Protein AF-A0A941PEX1-F1 (afdb_monomer_lite)

Sequence (126 aa):
MILSCQELRKLSKNLELSYHNVIYQIQSEHKGYRLRKASILVSENTQGIVTLWYKGKWWPYTTITKQQRRTDVLNHKEKDHRVDVVVATQRNNAYKPAANHPWKRQVAMMVRKNQQALSPALASPS

Structure (mmCIF, N/CA/C/O backbone):
data_AF-A0A941PEX1-F1
#
_entry.id   AF-A0A941PEX1-F1
#
loop_
_atom_site.group_PDB
_atom_site.id
_atom_site.type_symbol
_atom_site.label_atom_id
_atom_site.label_alt_id
_atom_site.label_comp_id
_atom_site.label_asym_id
_atom_site.label_entity_id
_atom_site.label_seq_id
_atom_site.pdbx_PDB_ins_code
_atom_site.Cartn_x
_atom_site.Cartn_y
_atom_site.Cartn_z
_atom_site.occupancy
_atom_site.B_iso_or_equiv
_atom_site.auth_seq_id
_atom_site.auth_comp_id
_atom_site.auth_asym_id
_atom_site.auth_atom_id
_atom_site.pdbx_PDB_model_num
ATOM 1 N N . MET A 1 1 ? -22.546 7.387 17.536 1.00 46.88 1 MET A N 1
ATOM 2 C CA . MET A 1 1 ? -22.064 6.358 16.588 1.00 46.88 1 MET A CA 1
ATOM 3 C C . MET A 1 1 ? -20.935 6.966 15.777 1.00 46.88 1 MET A C 1
ATOM 5 O O . MET A 1 1 ? -21.138 8.035 15.222 1.00 46.88 1 MET A O 1
ATOM 9 N N . ILE A 1 2 ? -19.754 6.348 15.750 1.00 59.88 2 ILE A N 1
ATOM 10 C CA . ILE A 1 2 ? -18.675 6.764 14.843 1.00 59.88 2 ILE A CA 1
ATOM 11 C C . ILE A 1 2 ? -18.856 5.996 13.536 1.00 59.88 2 ILE A C 1
ATOM 13 O O . ILE A 1 2 ? -18.830 4.768 13.528 1.00 59.88 2 ILE A O 1
ATOM 17 N N . LEU A 1 3 ? -19.094 6.729 12.452 1.00 74.38 3 LEU A N 1
ATOM 18 C CA . LEU A 1 3 ? -19.202 6.187 11.102 1.00 74.38 3 LEU A CA 1
ATOM 19 C C . LEU A 1 3 ? -17.790 6.158 10.502 1.00 74.38 3 LEU A C 1
ATOM 21 O O . LEU A 1 3 ? -17.135 7.193 10.433 1.00 74.38 3 LEU A O 1
ATOM 25 N N . SER A 1 4 ? -17.300 4.980 10.112 1.00 80.00 4 SER A N 1
ATOM 26 C CA . SER A 1 4 ? -16.080 4.853 9.304 1.00 80.00 4 SER A CA 1
ATOM 27 C C . SER A 1 4 ? -16.460 4.408 7.898 1.00 80.00 4 SER A C 1
ATOM 29 O O . SER A 1 4 ? -17.298 3.520 7.731 1.00 80.00 4 SER A O 1
ATOM 31 N N . CYS A 1 5 ? -15.869 5.040 6.889 1.00 87.94 5 CYS A N 1
ATOM 32 C CA . CYS A 1 5 ? -16.056 4.661 5.495 1.00 87.94 5 CYS A CA 1
ATOM 33 C C . CYS A 1 5 ? -15.111 3.505 5.181 1.00 87.94 5 CYS A C 1
ATOM 35 O O . CYS A 1 5 ? -13.909 3.613 5.413 1.00 87.94 5 CYS A O 1
ATOM 37 N N . GLN A 1 6 ? -15.647 2.398 4.672 1.00 91.31 6 GLN A N 1
ATOM 38 C CA . GLN A 1 6 ? -14.863 1.212 4.346 1.00 91.31 6 GLN A CA 1
ATOM 39 C C . GLN A 1 6 ? -15.057 0.838 2.880 1.00 91.31 6 GLN A C 1
ATOM 41 O O . GLN A 1 6 ? -16.186 0.680 2.420 1.00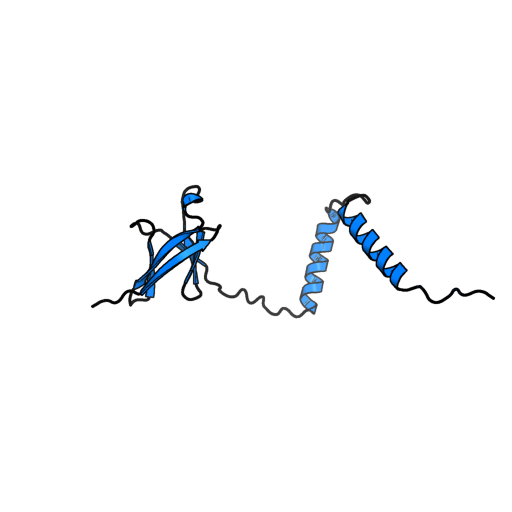 91.31 6 GLN A O 1
ATOM 46 N N . GLU A 1 7 ? -13.961 0.671 2.146 1.00 91.94 7 GLU A N 1
ATOM 47 C CA . GLU A 1 7 ? -13.989 0.315 0.730 1.00 91.94 7 GLU A CA 1
ATOM 48 C C . GLU A 1 7 ? -12.976 -0.790 0.418 1.00 91.94 7 GLU A C 1
ATOM 50 O O . GLU A 1 7 ? -11.838 -0.773 0.885 1.00 91.94 7 GLU A O 1
ATOM 55 N N . LEU A 1 8 ? -13.369 -1.757 -0.413 1.00 94.00 8 LEU A N 1
ATOM 56 C CA . LEU A 1 8 ? -12.453 -2.773 -0.922 1.00 94.00 8 LEU A CA 1
ATOM 57 C C . LEU A 1 8 ? -11.751 -2.278 -2.187 1.00 94.00 8 LEU A C 1
ATOM 59 O O . LEU A 1 8 ? -12.378 -2.030 -3.216 1.00 94.00 8 LEU A O 1
ATOM 63 N N . ARG A 1 9 ? -10.421 -2.207 -2.139 1.00 93.94 9 ARG A N 1
ATOM 64 C CA . ARG A 1 9 ? -9.567 -1.830 -3.271 1.00 93.94 9 ARG A CA 1
ATOM 65 C C . ARG A 1 9 ? -8.600 -2.955 -3.609 1.00 93.94 9 ARG A C 1
ATOM 67 O O . ARG A 1 9 ? -8.130 -3.677 -2.736 1.00 93.94 9 ARG A O 1
ATOM 74 N N . LYS A 1 10 ? -8.283 -3.111 -4.894 1.00 93.88 10 LYS A N 1
ATOM 75 C CA . LYS A 1 10 ? -7.274 -4.075 -5.353 1.00 93.88 10 LYS A CA 1
ATOM 76 C C . LYS A 1 10 ? -5.914 -3.404 -5.463 1.00 93.88 10 LYS A C 1
ATOM 78 O O . LYS A 1 10 ? -5.803 -2.338 -6.062 1.00 93.88 10 LYS A O 1
ATOM 83 N N . LEU A 1 11 ? -4.883 -4.067 -4.949 1.00 93.56 11 LEU A N 1
ATOM 84 C CA . LEU A 1 11 ? -3.502 -3.620 -5.108 1.00 93.56 11 LEU A CA 1
ATOM 85 C C . LEU A 1 11 ? -2.986 -3.818 -6.533 1.00 93.56 11 LEU A C 1
ATOM 87 O O . LEU A 1 11 ? -3.226 -4.846 -7.174 1.00 93.56 11 LEU A O 1
ATOM 91 N N . SER A 1 12 ? -2.183 -2.867 -6.996 1.00 92.06 12 SER A N 1
ATOM 92 C CA . SER A 1 12 ? -1.433 -2.976 -8.242 1.00 92.06 12 SER A CA 1
ATOM 93 C C . SER A 1 12 ? -0.280 -3.990 -8.129 1.00 92.06 12 SER A C 1
ATOM 95 O O . SER A 1 12 ? -0.006 -4.578 -7.076 1.00 92.06 12 SER A O 1
ATOM 97 N N . LYS A 1 13 ? 0.448 -4.201 -9.234 1.00 88.94 13 LYS A N 1
ATOM 98 C CA . LYS A 1 13 ? 1.691 -4.998 -9.225 1.00 88.94 13 LYS A CA 1
ATOM 99 C C . LYS A 1 13 ? 2.778 -4.381 -8.330 1.00 88.94 13 LYS A C 1
ATOM 101 O O . LYS A 1 13 ? 3.627 -5.124 -7.841 1.00 88.94 13 LYS A O 1
ATOM 106 N N . ASN A 1 14 ? 2.710 -3.071 -8.101 1.00 89.31 14 ASN A N 1
ATOM 107 C CA . ASN A 1 14 ? 3.657 -2.289 -7.306 1.00 89.31 14 ASN A CA 1
ATOM 108 C C . ASN A 1 14 ? 3.219 -2.136 -5.842 1.00 89.31 14 ASN A C 1
ATOM 110 O O . ASN A 1 14 ? 3.830 -1.370 -5.106 1.00 89.31 14 ASN A O 1
ATOM 114 N N . LEU A 1 15 ? 2.175 -2.866 -5.422 1.00 92.00 15 LEU A N 1
ATOM 115 C CA . LEU A 1 15 ? 1.577 -2.756 -4.086 1.00 92.00 15 LEU A CA 1
ATOM 116 C C . LEU A 1 15 ? 1.037 -1.353 -3.790 1.00 92.00 15 LEU A C 1
ATOM 118 O O . LEU A 1 15 ? 1.096 -0.876 -2.661 1.00 92.00 15 LEU A O 1
ATOM 122 N N . GLU A 1 16 ? 0.480 -0.724 -4.819 1.00 93.69 16 GLU A N 1
ATOM 123 C CA . GLU A 1 16 ? -0.143 0.593 -4.738 1.00 93.69 16 GLU A CA 1
ATOM 124 C C . GLU A 1 16 ? -1.660 0.471 -4.883 1.00 93.69 16 GLU A C 1
ATOM 126 O O . GLU A 1 16 ? -2.158 -0.367 -5.644 1.00 93.69 16 GLU A O 1
ATOM 131 N N . LEU A 1 17 ? -2.392 1.342 -4.198 1.00 93.06 17 LEU A N 1
ATOM 132 C CA . LEU A 1 17 ? -3.817 1.580 -4.411 1.00 93.06 17 LEU A CA 1
ATOM 133 C C . LEU A 1 17 ? -4.097 3.082 -4.407 1.00 93.06 17 LEU A C 1
ATOM 135 O O . LEU A 1 17 ? -3.368 3.853 -3.790 1.00 93.06 17 LEU A O 1
ATOM 139 N N . SER A 1 18 ? -5.160 3.503 -5.087 1.00 92.19 18 SER A N 1
ATOM 140 C CA . SER A 1 18 ? -5.618 4.892 -5.073 1.00 92.19 18 SER A CA 1
ATOM 141 C C . SER A 1 18 ? -6.878 5.034 -4.230 1.00 92.19 18 SER A C 1
ATOM 143 O O . SER A 1 18 ? -7.843 4.301 -4.458 1.00 92.19 18 SER A O 1
ATOM 145 N N . TYR A 1 19 ? -6.893 6.009 -3.330 1.00 91.94 19 TYR A N 1
ATOM 146 C CA . TYR A 1 19 ? -8.055 6.375 -2.524 1.00 91.94 19 TYR A CA 1
ATOM 147 C C . TYR A 1 19 ? -8.044 7.895 -2.307 1.00 91.94 19 TYR A C 1
ATOM 149 O O . TYR A 1 19 ? -6.981 8.460 -2.077 1.00 91.94 19 TYR A O 1
ATOM 157 N N . HIS A 1 20 ? -9.178 8.581 -2.488 1.00 89.06 20 HIS A N 1
ATOM 158 C CA . HIS A 1 20 ? -9.289 10.055 -2.392 1.00 89.06 20 HIS A CA 1
ATOM 159 C C . HIS A 1 20 ? -8.184 10.856 -3.106 1.00 89.06 20 HIS A C 1
ATOM 161 O O . HIS A 1 20 ? -7.596 11.777 -2.551 1.00 89.06 20 HIS A O 1
ATOM 167 N N . ASN A 1 21 ? -7.873 10.499 -4.358 1.00 88.25 21 ASN A N 1
ATOM 168 C CA . ASN A 1 21 ? -6.805 11.118 -5.168 1.00 88.25 21 ASN A CA 1
ATOM 169 C C . ASN A 1 21 ? -5.377 10.996 -4.583 1.00 88.25 21 ASN A C 1
ATOM 171 O O . ASN A 1 21 ? -4.424 11.577 -5.106 1.00 88.25 21 ASN A O 1
ATOM 175 N N . VAL A 1 22 ? -5.209 10.176 -3.553 1.00 89.88 22 VAL A N 1
ATOM 176 C CA . VAL A 1 22 ? -3.935 9.853 -2.927 1.00 89.88 22 VAL A CA 1
ATOM 177 C C . VAL A 1 22 ? -3.548 8.424 -3.302 1.00 89.88 22 VAL A C 1
ATOM 179 O O . VAL A 1 22 ? -4.388 7.523 -3.347 1.00 89.8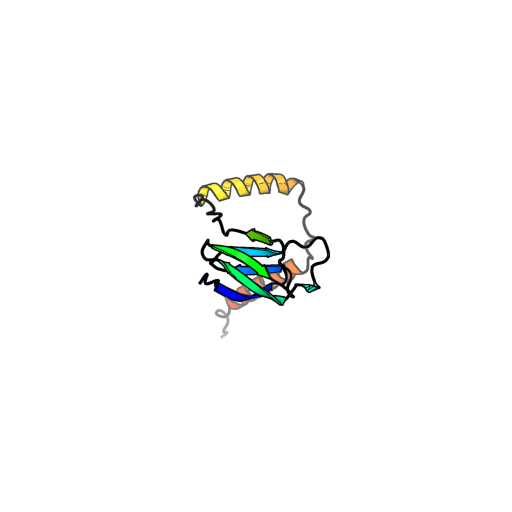8 22 VAL A O 1
ATOM 182 N N . ILE A 1 23 ? -2.274 8.212 -3.632 1.00 92.44 23 ILE A N 1
ATOM 183 C CA . ILE A 1 23 ? -1.742 6.873 -3.886 1.00 92.44 23 ILE A CA 1
ATOM 184 C C . ILE A 1 23 ? -1.107 6.373 -2.594 1.00 92.44 23 ILE A C 1
ATOM 186 O O . ILE A 1 23 ? -0.229 7.023 -2.035 1.00 92.44 23 ILE A O 1
ATOM 190 N N . TYR A 1 24 ? -1.541 5.207 -2.138 1.00 92.69 24 TYR A N 1
ATOM 191 C CA . TYR A 1 24 ? -1.018 4.534 -0.960 1.00 92.69 24 TYR A CA 1
ATOM 192 C C . TYR A 1 24 ? -0.203 3.328 -1.411 1.00 92.69 24 TYR A C 1
ATOM 194 O O . TYR A 1 24 ? -0.737 2.430 -2.064 1.00 92.69 24 TYR A O 1
ATOM 202 N N . GLN A 1 25 ? 1.083 3.310 -1.070 1.00 92.44 25 GLN A N 1
ATOM 203 C CA . GLN A 1 25 ? 1.993 2.207 -1.356 1.00 92.44 25 GLN A CA 1
ATOM 204 C C . GLN A 1 25 ? 2.283 1.424 -0.079 1.00 92.44 25 GLN A C 1
ATOM 206 O O . GLN A 1 25 ? 2.700 1.998 0.923 1.00 92.44 25 GLN A O 1
ATOM 211 N N . ILE A 1 26 ? 2.087 0.110 -0.106 1.00 92.38 26 ILE A N 1
ATOM 212 C CA . ILE A 1 26 ? 2.354 -0.743 1.056 1.00 92.38 26 ILE A CA 1
ATOM 213 C C . ILE A 1 26 ? 3.844 -1.004 1.191 1.00 92.38 26 ILE A C 1
ATOM 215 O O . ILE A 1 26 ? 4.507 -1.402 0.233 1.00 92.38 26 ILE A O 1
ATOM 219 N N . GLN A 1 27 ? 4.337 -0.849 2.416 1.00 88.81 27 GLN A N 1
ATOM 220 C CA . GLN A 1 27 ? 5.699 -1.196 2.782 1.00 88.81 27 GLN A CA 1
ATOM 221 C C . GLN A 1 27 ? 5.744 -2.664 3.213 1.00 88.81 27 GLN A C 1
ATOM 223 O O . GLN A 1 27 ? 5.043 -3.078 4.138 1.00 88.81 27 GLN A O 1
ATOM 228 N N . SER A 1 28 ? 6.558 -3.474 2.536 1.00 84.75 28 SER A N 1
ATOM 229 C CA . SER A 1 28 ? 6.824 -4.853 2.950 1.00 84.75 28 SER A CA 1
ATOM 230 C C . SER A 1 28 ? 8.322 -5.104 3.026 1.00 84.75 28 SER A C 1
ATOM 232 O O . SER A 1 28 ? 9.027 -4.903 2.043 1.00 84.75 28 SER A O 1
ATOM 234 N N . GLU A 1 29 ? 8.784 -5.614 4.163 1.00 79.38 29 GLU A N 1
ATOM 235 C CA . GLU A 1 29 ? 10.195 -5.937 4.421 1.00 79.38 29 GLU A CA 1
ATOM 236 C C . GLU A 1 29 ? 10.733 -7.060 3.513 1.00 79.38 29 GLU A C 1
ATOM 238 O O . GLU A 1 29 ? 11.915 -7.121 3.184 1.00 79.38 29 GLU A O 1
ATOM 243 N N . HIS A 1 30 ? 9.847 -7.945 3.052 1.00 79.12 30 HIS A N 1
ATOM 244 C CA . HIS A 1 30 ? 10.189 -9.069 2.185 1.00 79.12 30 HIS A CA 1
ATOM 245 C C . HIS A 1 30 ? 9.574 -8.936 0.791 1.00 79.12 30 HIS A C 1
ATOM 247 O O . HIS A 1 30 ? 8.859 -7.992 0.470 1.00 79.12 30 HIS A O 1
ATOM 253 N N . LYS A 1 31 ? 9.817 -9.945 -0.050 1.00 73.25 31 LYS A N 1
ATOM 254 C CA . LYS A 1 31 ? 9.224 -10.129 -1.379 1.00 73.25 31 LYS A CA 1
ATOM 255 C C . LYS A 1 31 ? 7.679 -10.072 -1.325 1.00 73.25 31 LYS A C 1
ATOM 257 O O . LYS A 1 31 ? 7.013 -11.100 -1.223 1.00 73.25 31 LYS A O 1
ATOM 262 N N . GLY A 1 32 ? 7.092 -8.882 -1.466 1.00 77.69 32 GLY A N 1
ATOM 263 C CA . GLY A 1 32 ? 5.650 -8.607 -1.358 1.00 77.69 32 GLY A CA 1
ATOM 264 C C . GLY A 1 32 ? 4.758 -9.165 -2.481 1.00 77.69 32 GLY A C 1
ATOM 265 O O . GLY A 1 32 ? 3.642 -8.700 -2.687 1.00 77.69 32 GLY A O 1
ATOM 266 N N . TYR A 1 33 ? 5.201 -10.186 -3.220 1.00 83.00 33 TYR A N 1
ATOM 267 C CA . TYR A 1 33 ? 4.451 -10.770 -4.342 1.00 83.00 33 TYR A CA 1
ATOM 268 C C . TYR A 1 33 ? 3.079 -11.312 -3.930 1.00 83.00 33 TYR A C 1
ATOM 270 O O . TYR A 1 33 ? 2.142 -11.241 -4.718 1.00 83.00 33 TYR A O 1
ATOM 278 N N . ARG A 1 34 ? 2.941 -11.793 -2.687 1.00 84.69 34 ARG A N 1
ATOM 279 C CA . ARG A 1 34 ? 1.683 -12.333 -2.138 1.00 84.69 34 ARG A CA 1
ATOM 280 C C . ARG A 1 34 ? 0.587 -11.278 -1.970 1.00 84.69 34 ARG A C 1
ATOM 282 O O . ARG A 1 34 ? -0.577 -11.643 -1.858 1.00 84.69 34 ARG A O 1
ATOM 289 N N . LEU A 1 35 ? 0.958 -9.999 -1.918 1.00 86.75 35 LEU A N 1
ATOM 290 C CA . LEU A 1 35 ? 0.028 -8.877 -1.780 1.00 86.75 35 LEU A CA 1
ATOM 291 C C . LEU A 1 35 ? -0.397 -8.309 -3.141 1.00 86.75 35 LEU A C 1
ATOM 293 O O . LEU A 1 35 ? -1.357 -7.551 -3.227 1.00 86.75 35 LEU A O 1
ATOM 297 N N . ARG A 1 36 ? 0.274 -8.682 -4.237 1.00 89.75 36 ARG A N 1
ATOM 298 C CA . ARG A 1 36 ? -0.068 -8.175 -5.572 1.00 89.75 36 ARG A CA 1
ATOM 299 C C . ARG A 1 36 ? -1.467 -8.640 -5.961 1.00 89.75 36 ARG A C 1
ATOM 301 O O . ARG A 1 36 ? -1.767 -9.826 -5.857 1.00 89.75 36 ARG A O 1
ATOM 308 N N . LYS A 1 37 ? -2.298 -7.720 -6.463 1.00 90.50 37 LYS A N 1
ATOM 309 C CA . LYS A 1 37 ? -3.705 -7.970 -6.835 1.00 90.50 37 LYS A CA 1
ATOM 310 C C . LYS A 1 37 ? -4.610 -8.409 -5.677 1.00 90.50 37 LYS A C 1
ATOM 312 O O . LYS A 1 37 ? -5.760 -8.765 -5.928 1.00 90.50 37 LYS A O 1
ATOM 317 N N . ALA A 1 38 ? -4.123 -8.381 -4.436 1.00 91.38 38 ALA A N 1
ATOM 318 C CA . ALA A 1 38 ? -4.943 -8.686 -3.278 1.00 91.38 38 ALA A CA 1
ATOM 319 C C . ALA A 1 38 ? -5.986 -7.582 -3.058 1.00 91.38 38 ALA A C 1
ATOM 321 O O . ALA A 1 38 ? -5.709 -6.401 -3.285 1.00 91.38 38 ALA A O 1
ATOM 322 N N . SER A 1 39 ? -7.177 -7.981 -2.613 1.00 93.75 39 SER A N 1
ATOM 323 C CA . SER A 1 39 ? -8.193 -7.051 -2.128 1.00 93.75 39 SER A CA 1
ATOM 324 C C . SER A 1 39 ? -7.835 -6.617 -0.711 1.00 93.75 39 SER A C 1
ATOM 326 O O . SER A 1 39 ? -7.634 -7.457 0.167 1.00 93.75 39 SER A O 1
ATOM 328 N N . ILE A 1 40 ? -7.751 -5.311 -0.507 1.00 93.19 40 ILE A N 1
ATOM 329 C CA . ILE A 1 40 ? -7.462 -4.662 0.765 1.00 93.19 40 ILE A CA 1
ATOM 330 C C . ILE A 1 40 ? -8.637 -3.780 1.136 1.00 93.19 40 ILE A C 1
ATOM 332 O O . ILE A 1 40 ? -9.210 -3.101 0.285 1.00 93.19 40 ILE A O 1
ATOM 336 N N . LEU A 1 41 ? -8.989 -3.820 2.413 1.00 94.81 41 LEU A N 1
ATOM 337 C CA . LEU A 1 41 ? -10.010 -2.970 2.987 1.00 94.81 41 LEU A CA 1
ATOM 338 C C . LEU A 1 41 ? -9.356 -1.655 3.406 1.00 94.81 41 LEU A C 1
ATOM 340 O O . LEU A 1 41 ? -8.483 -1.626 4.272 1.00 94.81 41 LEU A O 1
ATOM 344 N N . VAL A 1 42 ? -9.762 -0.577 2.757 1.00 94.00 42 VAL A N 1
ATOM 345 C CA . VAL A 1 42 ? -9.401 0.788 3.116 1.00 94.00 42 VAL A CA 1
ATOM 346 C C . VAL A 1 42 ? -10.469 1.282 4.078 1.00 94.00 42 VAL A C 1
ATOM 348 O O . VAL A 1 42 ? -11.637 1.309 3.710 1.00 94.00 42 VAL A O 1
ATOM 351 N N . SER A 1 43 ? -10.087 1.628 5.305 1.00 91.75 43 SER A N 1
ATOM 352 C CA . SER A 1 43 ? -10.993 2.188 6.308 1.00 91.75 43 SER A CA 1
ATOM 353 C C . SER A 1 43 ? -10.562 3.604 6.651 1.00 91.75 43 SER A C 1
ATOM 355 O O . SER A 1 43 ? -9.453 3.812 7.140 1.00 91.75 43 SER A O 1
ATOM 357 N N . GLU A 1 44 ? -11.451 4.561 6.436 1.00 92.00 44 GLU A N 1
ATOM 358 C CA . GLU A 1 44 ? -11.283 5.966 6.781 1.00 92.00 44 GLU A CA 1
ATOM 359 C C . GLU A 1 44 ? -12.178 6.312 7.972 1.00 92.00 44 GLU A C 1
ATOM 361 O O . GLU A 1 44 ? -13.379 6.027 7.973 1.00 92.00 44 GLU A O 1
ATOM 366 N N . ASN A 1 45 ? -11.592 6.899 9.013 1.00 90.12 45 ASN A N 1
ATOM 367 C CA . ASN A 1 45 ? -12.352 7.374 10.165 1.00 90.12 45 ASN A CA 1
ATOM 368 C C . ASN A 1 45 ? -12.891 8.802 9.939 1.00 90.12 45 ASN A C 1
ATOM 370 O O . ASN A 1 45 ? -12.533 9.484 8.984 1.00 90.12 45 ASN A O 1
ATOM 374 N N . THR A 1 46 ? -13.708 9.301 10.867 1.00 86.69 46 THR A N 1
ATOM 375 C CA . THR A 1 46 ? -14.265 10.667 10.805 1.00 86.69 46 THR A CA 1
ATOM 376 C C . THR A 1 46 ? -13.216 11.782 10.891 1.00 86.69 46 THR A C 1
ATOM 378 O O . THR A 1 46 ? -13.541 12.940 10.657 1.00 86.69 46 THR A O 1
ATOM 381 N N . GLN A 1 47 ? -11.972 11.457 11.248 1.00 86.31 47 GLN A N 1
ATOM 382 C CA . GLN A 1 47 ? -10.844 12.390 11.299 1.00 86.31 47 GLN A CA 1
ATOM 383 C C . GLN A 1 47 ? -10.033 12.393 9.989 1.00 86.31 47 GLN A C 1
ATOM 385 O O . GLN A 1 47 ? -9.032 13.099 9.904 1.00 86.31 47 GLN A O 1
ATOM 390 N N . GLY A 1 48 ? -10.425 11.596 8.985 1.00 85.62 48 GLY A N 1
ATOM 391 C CA . GLY A 1 48 ? -9.695 11.443 7.722 1.00 85.62 48 GLY A CA 1
ATOM 392 C C . GLY A 1 48 ? -8.452 10.549 7.819 1.00 85.62 48 GLY A C 1
ATOM 393 O O . GLY A 1 48 ? -7.629 10.516 6.905 1.00 85.62 48 GLY A O 1
ATOM 394 N N . ILE A 1 49 ? -8.282 9.815 8.922 1.00 88.88 49 ILE A N 1
ATOM 395 C CA . ILE A 1 49 ? -7.197 8.846 9.083 1.00 88.88 49 ILE A CA 1
ATOM 396 C C . ILE A 1 49 ? -7.566 7.587 8.308 1.00 88.88 49 ILE A C 1
ATOM 398 O O . ILE A 1 49 ? -8.556 6.914 8.608 1.00 88.88 49 ILE A O 1
ATOM 402 N N . VAL A 1 50 ? -6.730 7.260 7.327 1.00 91.88 50 VAL A N 1
ATOM 403 C CA . VAL A 1 50 ? -6.869 6.068 6.494 1.00 91.88 50 VAL A CA 1
ATOM 404 C C . VAL A 1 50 ? -6.082 4.914 7.107 1.00 91.88 50 VAL A C 1
ATOM 406 O O . VAL A 1 50 ? -4.945 5.067 7.537 1.00 91.88 50 VAL A O 1
ATOM 409 N N . THR A 1 51 ? -6.676 3.727 7.132 1.00 93.19 51 THR A N 1
ATOM 410 C CA . THR A 1 51 ? -6.026 2.488 7.566 1.00 93.19 51 THR A CA 1
ATOM 411 C C . THR A 1 51 ? -6.236 1.401 6.522 1.00 93.19 51 THR A C 1
ATOM 413 O O . THR A 1 51 ? -7.330 1.240 5.983 1.00 93.19 51 THR A O 1
ATOM 416 N N . LEU A 1 52 ? -5.172 0.660 6.210 1.00 93.38 52 LEU A N 1
ATOM 417 C CA . LEU A 1 52 ? -5.197 -0.414 5.218 1.00 93.38 52 LEU A CA 1
ATOM 418 C C . LEU A 1 52 ? -5.196 -1.769 5.913 1.00 93.38 52 LEU A C 1
ATOM 420 O O . LEU A 1 52 ? -4.221 -2.118 6.576 1.00 93.38 52 LEU A O 1
ATOM 424 N N . TRP A 1 53 ? -6.256 -2.547 5.716 1.00 92.75 53 TRP A N 1
ATOM 425 C CA . TRP A 1 53 ? -6.454 -3.855 6.328 1.00 92.75 53 TRP A CA 1
ATOM 426 C C . TRP A 1 53 ? -6.387 -4.979 5.299 1.00 92.75 53 TRP A C 1
ATOM 428 O O . TRP A 1 53 ? -7.092 -4.986 4.289 1.00 92.75 53 TRP A O 1
ATOM 438 N N . TYR A 1 54 ? -5.578 -5.992 5.592 1.00 91.00 54 TYR A N 1
ATOM 439 C CA . TYR A 1 54 ? -5.501 -7.219 4.812 1.00 91.00 54 TYR A CA 1
ATOM 440 C C . TYR A 1 54 ? -5.469 -8.428 5.742 1.00 91.00 54 TYR A C 1
ATOM 442 O O . TYR A 1 54 ? -4.597 -8.539 6.604 1.00 91.00 54 TYR A O 1
ATOM 450 N N . LYS A 1 55 ? -6.440 -9.335 5.562 1.00 87.31 55 LYS A N 1
ATOM 451 C CA . LYS A 1 55 ? -6.638 -10.541 6.388 1.00 87.31 55 LYS A CA 1
ATOM 452 C C . LYS A 1 55 ? -6.680 -10.256 7.899 1.00 87.31 55 LYS A C 1
ATOM 454 O O . LYS A 1 55 ? -6.060 -10.967 8.680 1.00 87.31 55 LYS A O 1
ATOM 459 N N . GLY A 1 56 ? -7.377 -9.193 8.301 1.00 86.69 56 GLY A N 1
ATOM 460 C CA . GLY A 1 56 ? -7.519 -8.824 9.716 1.00 86.69 56 GLY A CA 1
ATOM 461 C C . GLY A 1 56 ? -6.273 -8.191 10.344 1.00 86.69 56 GLY A C 1
ATOM 462 O O . GLY A 1 56 ? -6.250 -7.987 11.551 1.00 86.69 56 GLY A O 1
ATOM 463 N N . LYS A 1 57 ? -5.249 -7.851 9.549 1.00 88.81 57 LYS A N 1
ATOM 464 C CA . LYS A 1 57 ? -4.070 -7.107 10.003 1.00 88.81 57 LYS A CA 1
ATOM 465 C C . LYS A 1 57 ? -3.963 -5.778 9.262 1.00 88.81 57 LYS A C 1
ATOM 467 O O . LYS A 1 57 ? -4.171 -5.738 8.048 1.00 88.81 57 LYS A O 1
ATOM 472 N N . TRP A 1 58 ? -3.612 -4.711 9.975 1.00 90.25 58 TRP A N 1
ATOM 473 C CA . TRP A 1 58 ? -3.279 -3.431 9.359 1.00 90.25 58 TRP A CA 1
ATOM 474 C C . TRP A 1 58 ? -1.847 -3.450 8.809 1.00 90.25 58 TRP A C 1
ATOM 476 O O . TRP A 1 58 ? -0.960 -4.094 9.374 1.00 90.25 58 TRP A O 1
ATOM 486 N N . TRP A 1 59 ? -1.626 -2.775 7.684 1.00 90.00 59 TRP A N 1
ATOM 487 C CA . TRP A 1 59 ? -0.332 -2.749 7.002 1.00 90.00 59 TRP A CA 1
ATOM 488 C C . TRP A 1 59 ? 0.259 -1.341 6.970 1.00 90.00 59 TRP A C 1
ATOM 490 O O . TRP A 1 59 ? -0.478 -0.386 6.711 1.00 90.00 59 TRP A O 1
ATOM 500 N N . PRO A 1 60 ? 1.580 -1.199 7.196 1.00 90.94 60 PRO A N 1
ATOM 501 C CA . PRO A 1 60 ? 2.252 0.080 7.044 1.00 90.94 60 PRO A CA 1
ATOM 502 C C . PRO A 1 60 ? 2.250 0.498 5.574 1.00 90.94 60 PRO A C 1
ATOM 504 O O . PRO A 1 60 ? 2.445 -0.318 4.666 1.00 90.94 60 PRO A O 1
ATOM 507 N N . TYR A 1 61 ? 2.044 1.787 5.342 1.00 93.00 61 TYR A 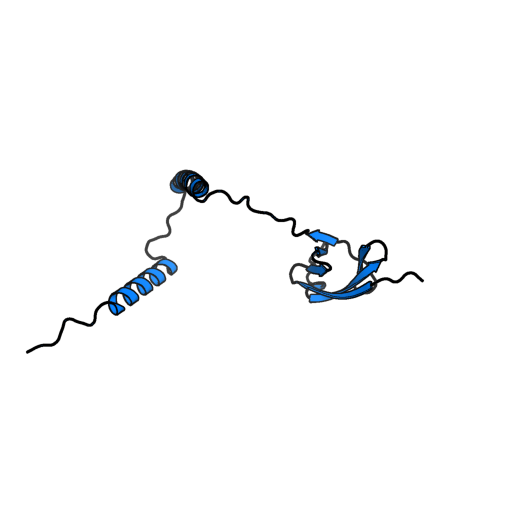N 1
ATOM 508 C CA . TYR A 1 61 ? 2.006 2.352 4.006 1.00 93.00 61 TYR A CA 1
ATOM 509 C C . TYR A 1 61 ? 2.718 3.698 3.952 1.00 93.00 61 TYR A C 1
ATOM 511 O O . TYR A 1 61 ? 2.893 4.384 4.958 1.00 93.00 61 TYR A O 1
ATOM 519 N N . THR A 1 62 ? 3.098 4.084 2.743 1.00 91.44 62 THR A N 1
ATOM 520 C CA . THR A 1 62 ? 3.600 5.413 2.420 1.00 91.44 62 THR A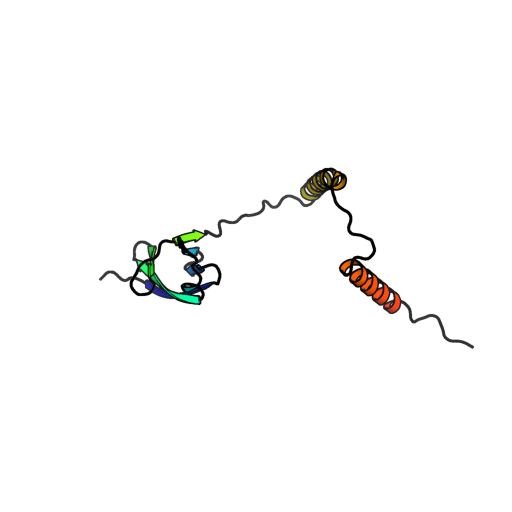 CA 1
ATOM 521 C C . THR A 1 62 ? 2.656 6.073 1.436 1.00 91.44 62 THR A C 1
ATOM 523 O O . THR A 1 62 ? 2.172 5.451 0.489 1.00 91.44 62 THR A O 1
ATOM 526 N N . THR A 1 63 ? 2.394 7.348 1.675 1.00 91.44 63 THR A N 1
ATOM 527 C CA . THR A 1 63 ? 1.566 8.161 0.803 1.00 91.44 63 THR A CA 1
ATOM 528 C C . THR A 1 63 ? 2.421 8.775 -0.299 1.00 91.44 63 THR A C 1
ATOM 530 O O . THR A 1 63 ? 3.329 9.558 -0.031 1.00 91.44 63 THR A O 1
ATOM 533 N N . ILE A 1 64 ? 2.108 8.446 -1.549 1.00 86.69 64 ILE A N 1
ATOM 534 C CA . ILE A 1 64 ? 2.643 9.111 -2.732 1.00 86.69 64 ILE A CA 1
ATOM 535 C C . ILE A 1 64 ? 1.630 10.184 -3.124 1.00 86.69 64 ILE A C 1
ATOM 537 O O . ILE A 1 64 ? 0.678 9.950 -3.876 1.00 86.69 64 ILE A O 1
ATOM 541 N N . THR A 1 65 ? 1.810 11.384 -2.581 1.00 76.25 65 THR A N 1
ATOM 542 C CA . THR A 1 65 ? 1.047 12.544 -3.035 1.00 76.25 65 THR A CA 1
ATOM 543 C C . THR A 1 65 ? 1.488 12.848 -4.461 1.00 76.25 65 THR A C 1
ATOM 545 O O . THR A 1 65 ? 2.681 13.011 -4.723 1.00 76.25 65 THR A O 1
ATOM 548 N N . LYS A 1 66 ? 0.538 12.973 -5.394 1.00 65.88 66 LYS A N 1
ATOM 549 C CA . LYS A 1 66 ? 0.776 13.526 -6.739 1.00 65.88 66 LYS A CA 1
ATOM 550 C C . LYS A 1 66 ? 1.085 15.025 -6.652 1.00 65.88 66 LYS A C 1
ATOM 552 O O . LYS A 1 66 ? 0.489 15.817 -7.380 1.00 65.88 66 LYS A O 1
ATOM 557 N N . GLN A 1 67 ? 1.945 15.447 -5.725 1.00 57.44 67 GLN A N 1
ATOM 558 C CA . GLN A 1 67 ? 2.387 16.822 -5.670 1.00 57.44 67 GLN A CA 1
ATOM 559 C C . GLN A 1 67 ? 3.058 17.081 -7.003 1.00 57.44 67 GLN A C 1
ATOM 561 O O . GLN A 1 67 ? 4.079 16.487 -7.351 1.00 57.44 67 GLN A O 1
ATOM 566 N N . GLN A 1 68 ? 2.347 17.879 -7.788 1.00 54.69 68 GLN A N 1
ATOM 567 C CA . GLN A 1 68 ? 2.704 18.326 -9.105 1.00 54.69 68 GLN A CA 1
ATOM 568 C C . GLN A 1 68 ? 4.195 18.662 -9.101 1.00 54.69 68 GLN A C 1
ATOM 570 O O . GLN A 1 68 ? 4.592 19.742 -8.670 1.00 54.69 68 GLN A O 1
ATOM 575 N N . ARG A 1 69 ? 5.012 17.805 -9.724 1.00 52.94 69 ARG A N 1
ATOM 576 C CA . ARG A 1 69 ? 6.015 18.339 -10.639 1.00 52.94 69 ARG A CA 1
ATOM 577 C C . ARG A 1 69 ? 5.210 19.051 -11.725 1.00 52.94 69 ARG A C 1
ATOM 579 O O . ARG A 1 69 ? 5.019 18.526 -12.815 1.00 52.94 69 ARG A O 1
ATOM 586 N N . ARG A 1 70 ? 4.690 20.244 -11.411 1.00 49.75 70 ARG A N 1
ATOM 587 C CA . ARG A 1 70 ? 4.647 21.307 -12.398 1.00 49.75 70 ARG A CA 1
ATOM 588 C C . ARG A 1 70 ? 6.114 21.433 -12.754 1.00 49.75 70 ARG A C 1
ATOM 590 O O . ARG A 1 70 ? 6.893 22.008 -12.004 1.00 49.75 70 ARG A O 1
ATOM 597 N N . THR A 1 71 ? 6.516 20.740 -13.817 1.00 51.66 71 THR A N 1
ATOM 598 C CA . THR A 1 71 ? 7.631 21.223 -14.604 1.00 51.66 71 THR A CA 1
ATOM 599 C C . THR A 1 71 ? 7.283 22.675 -14.820 1.00 51.66 71 THR A C 1
ATOM 601 O O . THR A 1 71 ? 6.241 22.961 -15.420 1.00 51.66 71 THR A O 1
ATOM 604 N N . ASP A 1 72 ? 8.067 23.557 -14.213 1.00 56.03 72 ASP A N 1
ATOM 605 C CA . ASP A 1 72 ? 8.000 24.963 -14.539 1.00 56.03 72 ASP A CA 1
ATOM 606 C C . ASP A 1 72 ? 7.928 25.045 -16.065 1.00 56.03 72 ASP A C 1
ATOM 608 O O . ASP A 1 72 ? 8.587 24.249 -16.758 1.00 56.03 72 ASP A O 1
ATOM 612 N N . VAL A 1 73 ? 7.025 25.865 -16.593 1.00 57.28 73 VAL A N 1
ATOM 613 C CA . VAL A 1 73 ? 6.863 26.015 -18.040 1.00 57.28 73 VAL A CA 1
ATOM 614 C C . VAL A 1 73 ? 8.093 26.782 -18.509 1.00 57.28 73 VAL A C 1
ATOM 616 O O . VAL A 1 73 ? 8.042 27.968 -18.798 1.00 57.28 73 VAL A O 1
ATOM 619 N N . LEU A 1 74 ? 9.237 26.096 -18.532 1.00 55.97 74 LEU A N 1
ATOM 620 C CA . LEU A 1 74 ? 10.480 26.620 -19.043 1.00 55.97 74 LEU A CA 1
ATOM 621 C C . LEU A 1 74 ? 10.231 26.853 -20.521 1.00 55.97 74 LEU A C 1
ATOM 623 O O . LEU A 1 74 ? 9.933 25.909 -21.275 1.00 55.97 74 LEU A O 1
ATOM 627 N N . ASN A 1 75 ? 10.288 28.135 -20.863 1.00 53.75 75 ASN A N 1
ATOM 628 C CA . ASN A 1 75 ? 10.218 28.688 -22.197 1.00 53.75 75 ASN A CA 1
ATOM 629 C C . ASN A 1 75 ? 11.014 27.790 -23.158 1.00 53.75 75 ASN A C 1
ATOM 631 O O . ASN A 1 75 ? 12.132 27.379 -22.840 1.00 53.75 75 ASN A O 1
ATOM 635 N N . HIS A 1 76 ? 10.434 27.444 -24.312 1.00 56.81 76 HIS A N 1
ATOM 636 C CA . HIS A 1 76 ? 11.026 26.495 -25.267 1.00 56.81 76 HIS A CA 1
ATOM 637 C C . HIS A 1 76 ? 12.495 26.824 -25.592 1.00 56.81 76 HIS A C 1
ATOM 639 O O . HIS A 1 76 ? 13.300 25.911 -25.732 1.00 56.81 76 HIS A O 1
ATOM 645 N N . LYS A 1 77 ? 12.862 28.113 -25.588 1.00 58.97 77 LYS A N 1
ATOM 646 C CA . LYS A 1 77 ? 14.220 28.584 -25.889 1.00 58.97 77 LYS A CA 1
ATOM 647 C C . LYS A 1 77 ? 15.289 28.214 -24.848 1.00 58.97 77 LYS A C 1
ATOM 649 O O . LYS A 1 77 ? 16.458 28.129 -25.204 1.00 58.97 77 LYS A O 1
ATOM 654 N N . GLU A 1 78 ? 14.935 27.967 -23.584 1.00 53.22 78 GLU A N 1
ATOM 655 C CA . GLU A 1 78 ? 15.921 27.578 -22.554 1.00 53.22 78 GLU A CA 1
ATOM 656 C C . GLU A 1 78 ? 16.267 26.083 -22.576 1.00 53.22 78 GLU A C 1
ATOM 658 O O . GLU A 1 78 ? 17.339 25.680 -22.115 1.00 53.22 78 GLU A O 1
ATOM 663 N N . LYS A 1 79 ? 15.373 25.240 -23.106 1.00 53.34 79 LYS A N 1
ATOM 664 C CA . LYS A 1 79 ? 15.589 23.788 -23.174 1.00 53.34 79 LYS A CA 1
ATOM 665 C C . LYS A 1 79 ? 16.653 23.424 -24.206 1.00 53.34 79 LYS A C 1
ATOM 667 O O . LYS A 1 79 ? 17.481 22.561 -23.922 1.00 53.34 79 LYS A O 1
ATOM 672 N N . ASP A 1 80 ? 16.675 24.121 -25.336 1.00 55.34 80 ASP A N 1
ATOM 673 C CA . ASP A 1 80 ? 17.596 23.830 -26.438 1.00 55.34 80 ASP A CA 1
ATOM 674 C C . ASP A 1 80 ? 19.062 24.007 -26.013 1.00 55.34 80 ASP A C 1
ATOM 676 O O . ASP A 1 80 ? 19.885 23.111 -26.207 1.00 55.34 80 ASP A O 1
ATOM 680 N N . HIS A 1 81 ? 19.375 25.089 -25.294 1.00 55.50 81 HIS A N 1
ATOM 681 C CA . HIS A 1 81 ? 20.741 25.356 -24.835 1.00 55.50 81 HIS A CA 1
ATOM 682 C C . HIS A 1 81 ? 21.257 24.341 -23.806 1.00 55.50 81 HIS A C 1
ATOM 684 O O . HIS A 1 81 ? 22.439 23.999 -23.812 1.00 55.50 81 HIS A O 1
ATOM 690 N N . ARG A 1 82 ? 20.393 23.816 -22.926 1.00 52.94 82 ARG A N 1
ATOM 691 C CA . ARG A 1 82 ? 20.800 22.794 -21.945 1.00 52.94 82 ARG A CA 1
ATOM 692 C C . ARG A 1 82 ? 21.020 21.425 -22.583 1.00 52.94 82 ARG A C 1
ATOM 694 O O . ARG A 1 82 ? 21.899 20.694 -22.131 1.00 52.94 82 ARG A O 1
ATOM 701 N N . VAL A 1 83 ? 20.255 21.079 -23.620 1.00 56.91 83 VAL A N 1
ATOM 702 C CA . VAL A 1 83 ? 20.438 19.815 -24.346 1.00 56.91 83 VAL A CA 1
ATOM 703 C C . VAL A 1 83 ? 21.747 19.830 -25.134 1.00 56.91 83 VAL A C 1
ATOM 705 O O . VAL A 1 83 ? 22.485 18.848 -25.073 1.00 56.91 83 VAL A O 1
AT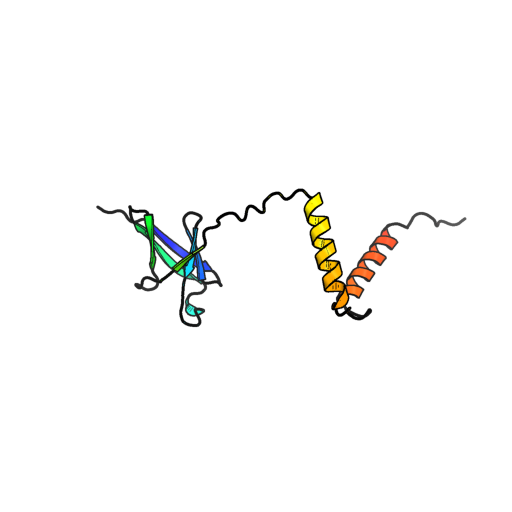OM 708 N N . ASP A 1 84 ? 22.100 20.945 -25.780 1.00 53.94 84 ASP A N 1
ATOM 709 C CA . ASP A 1 84 ? 23.357 21.041 -26.535 1.00 53.94 84 ASP A CA 1
ATOM 710 C C . ASP A 1 84 ? 24.604 20.877 -25.653 1.00 53.94 84 ASP A C 1
ATOM 712 O O . ASP A 1 84 ? 25.546 20.176 -26.030 1.00 53.94 84 ASP A O 1
ATOM 716 N N . VAL A 1 85 ? 24.597 21.436 -24.438 1.00 56.56 85 VAL A N 1
ATOM 717 C CA . VAL A 1 85 ? 25.726 21.320 -23.495 1.00 56.56 85 VAL A CA 1
ATOM 718 C C . VAL A 1 85 ? 25.912 19.877 -22.999 1.00 56.56 85 VAL A C 1
ATOM 720 O O . VAL A 1 85 ? 27.042 19.387 -22.895 1.00 56.56 85 VAL A O 1
ATOM 723 N N . VAL A 1 86 ? 24.817 19.156 -22.735 1.00 55.31 86 VAL A N 1
ATOM 724 C CA . VAL A 1 86 ? 24.865 17.746 -22.303 1.00 55.31 86 VAL A CA 1
ATOM 725 C C . VAL A 1 86 ? 25.263 16.819 -23.457 1.00 55.31 86 VAL A C 1
ATOM 727 O O . VAL A 1 86 ? 26.054 15.893 -23.276 1.00 55.31 86 VAL A O 1
ATOM 730 N N . VAL A 1 87 ? 24.788 17.092 -24.674 1.00 56.59 87 VAL A N 1
ATOM 731 C CA . VAL A 1 87 ? 25.176 16.328 -25.867 1.00 56.59 87 VAL A CA 1
ATOM 732 C C . VAL A 1 87 ? 26.654 16.550 -26.206 1.00 56.59 87 VAL A C 1
ATOM 734 O O . VAL A 1 87 ? 27.342 15.592 -26.558 1.00 56.59 87 VAL A O 1
ATOM 737 N N . ALA A 1 88 ? 27.180 17.770 -26.069 1.00 55.59 88 ALA A N 1
ATOM 738 C CA . ALA A 1 88 ? 28.598 18.058 -26.293 1.00 55.59 88 ALA A CA 1
ATOM 739 C C . ALA A 1 88 ? 29.514 17.299 -25.316 1.00 55.59 88 ALA A C 1
ATOM 741 O O . ALA A 1 88 ? 30.535 16.748 -25.728 1.00 55.59 88 ALA A O 1
ATOM 742 N N . THR A 1 89 ? 29.119 17.200 -24.046 1.00 52.97 89 THR A N 1
ATOM 743 C CA . THR A 1 89 ? 29.875 16.461 -23.021 1.00 52.97 89 THR A CA 1
ATOM 744 C C . THR A 1 89 ? 29.758 14.939 -23.176 1.00 52.97 89 THR A C 1
ATOM 746 O O . THR A 1 89 ? 30.749 14.234 -22.996 1.00 52.97 89 THR A O 1
ATOM 749 N N . GLN A 1 90 ? 28.603 14.410 -23.599 1.00 52.28 90 GLN A N 1
ATOM 750 C CA . GLN A 1 90 ? 28.425 12.971 -23.858 1.00 52.28 90 GLN A CA 1
ATOM 751 C C . GLN A 1 90 ? 29.017 12.489 -25.190 1.00 52.28 90 GLN A C 1
ATOM 753 O O . GLN A 1 90 ? 29.415 11.328 -25.289 1.00 52.28 90 GLN A O 1
ATOM 758 N N . ARG A 1 91 ? 29.127 13.349 -26.213 1.00 52.88 91 ARG A N 1
ATOM 759 C CA . ARG A 1 91 ? 29.721 12.993 -27.519 1.00 52.88 91 ARG A CA 1
ATOM 760 C C . ARG A 1 91 ? 31.167 12.504 -27.415 1.00 52.88 91 ARG A C 1
ATOM 762 O O . ARG A 1 91 ? 31.582 11.733 -28.276 1.00 52.88 91 ARG A O 1
ATOM 769 N N . ASN A 1 92 ? 31.900 12.902 -26.376 1.00 54.66 92 ASN A N 1
ATOM 770 C CA . ASN A 1 92 ? 33.291 12.495 -26.182 1.00 54.66 92 ASN A CA 1
ATOM 771 C C . ASN A 1 92 ? 33.437 11.046 -25.660 1.00 54.66 92 ASN A C 1
ATOM 773 O O . ASN A 1 92 ? 34.507 10.463 -25.762 1.00 54.66 92 ASN A O 1
ATOM 777 N N . ASN A 1 93 ? 32.362 10.433 -25.144 1.00 56.44 93 ASN A N 1
ATOM 778 C CA . ASN A 1 93 ? 32.393 9.067 -24.596 1.00 56.44 93 ASN A CA 1
ATOM 779 C C . ASN A 1 93 ? 31.207 8.190 -25.058 1.00 56.44 93 ASN A C 1
ATOM 781 O O . ASN A 1 93 ? 30.875 7.175 -24.448 1.00 56.44 93 ASN A O 1
ATOM 785 N N . ALA A 1 94 ? 30.519 8.581 -26.133 1.00 60.03 94 ALA A N 1
ATOM 786 C CA . ALA A 1 94 ? 29.377 7.831 -26.641 1.00 60.03 94 ALA A CA 1
ATOM 787 C C . ALA A 1 94 ? 29.836 6.746 -27.627 1.00 60.03 94 ALA A C 1
ATOM 789 O O . ALA A 1 94 ? 30.186 7.036 -28.775 1.00 60.03 94 ALA A O 1
ATOM 790 N N . TYR A 1 95 ? 29.779 5.482 -27.195 1.00 64.38 95 TYR A N 1
ATOM 791 C CA . TYR A 1 95 ? 29.881 4.323 -28.083 1.00 64.38 95 TYR A CA 1
ATOM 792 C C . TYR A 1 95 ? 28.859 4.450 -29.223 1.00 64.38 95 TYR A C 1
ATOM 794 O O . TYR A 1 95 ? 27.646 4.492 -28.998 1.00 64.38 95 TYR A O 1
ATOM 802 N N . LYS A 1 96 ? 29.350 4.529 -30.465 1.00 62.41 96 LYS A N 1
ATOM 803 C CA . LYS A 1 96 ? 28.498 4.582 -31.655 1.00 62.41 96 LYS A CA 1
ATOM 804 C C . LYS A 1 96 ? 28.130 3.150 -32.054 1.00 62.41 96 LYS A C 1
ATOM 806 O O . LYS A 1 96 ? 29.031 2.381 -32.387 1.00 62.41 96 LYS A O 1
ATOM 811 N N . PRO A 1 97 ? 26.836 2.779 -32.077 1.00 66.12 97 PRO A N 1
ATOM 812 C CA . PRO A 1 97 ? 26.440 1.470 -32.571 1.00 66.12 97 PRO A CA 1
ATOM 813 C C . PRO A 1 97 ? 26.844 1.329 -34.042 1.00 66.12 97 PRO A C 1
ATOM 815 O O . PRO A 1 97 ? 26.670 2.263 -34.835 1.00 66.12 97 PRO A O 1
ATOM 818 N N . ALA A 1 98 ? 27.366 0.153 -34.397 1.00 65.56 98 ALA A N 1
ATOM 819 C CA . ALA A 1 98 ? 27.795 -0.159 -35.754 1.00 65.56 98 ALA A CA 1
ATOM 820 C C . ALA A 1 98 ? 26.673 0.090 -36.777 1.00 65.56 98 ALA A C 1
ATOM 822 O O . ALA A 1 98 ? 25.482 -0.056 -36.483 1.00 65.56 98 ALA A O 1
ATOM 823 N N . ALA A 1 99 ? 27.058 0.436 -38.008 1.00 67.31 99 ALA A N 1
ATOM 824 C CA . ALA A 1 99 ? 26.131 0.751 -39.097 1.00 67.31 99 ALA A CA 1
ATOM 825 C C . ALA A 1 99 ? 25.094 -0.359 -39.371 1.00 67.31 99 ALA A C 1
ATOM 827 O O . ALA A 1 99 ? 23.997 -0.068 -39.838 1.00 67.31 99 ALA A O 1
ATOM 828 N N . ASN A 1 100 ? 25.406 -1.611 -39.017 1.00 70.81 100 ASN A N 1
ATOM 829 C CA . ASN A 1 100 ? 24.552 -2.776 -39.246 1.00 70.81 100 ASN A CA 1
ATOM 830 C C . ASN A 1 100 ? 23.631 -3.143 -38.060 1.00 70.81 100 ASN A C 1
ATOM 832 O O . ASN A 1 100 ? 23.248 -4.300 -37.900 1.00 70.81 100 ASN A O 1
ATOM 836 N N . HIS A 1 101 ? 23.268 -2.193 -37.193 1.00 75.00 101 HIS A N 1
ATOM 837 C CA . HIS A 1 101 ? 22.349 -2.506 -36.098 1.00 75.00 101 HIS A CA 1
ATOM 838 C C . HIS A 1 101 ? 20.907 -2.701 -36.625 1.00 75.00 101 HIS A C 1
ATOM 840 O O . HIS A 1 101 ? 20.399 -1.831 -37.341 1.00 75.00 101 HIS A O 1
ATOM 846 N N . PRO A 1 102 ? 20.198 -3.791 -36.260 1.00 67.69 102 PRO A N 1
ATOM 847 C CA . PRO A 1 102 ? 18.866 -4.105 -36.792 1.00 67.69 102 PRO A CA 1
ATOM 848 C C . PRO A 1 102 ? 17.821 -2.974 -36.700 1.00 67.69 102 PRO A C 1
ATOM 850 O O . PRO A 1 102 ? 17.054 -2.797 -37.645 1.00 67.69 102 PRO A O 1
ATOM 853 N N . TRP A 1 103 ? 17.829 -2.144 -35.646 1.00 69.44 103 TRP A N 1
ATOM 854 C CA . TRP A 1 103 ? 16.883 -1.020 -35.512 1.00 69.44 103 TRP A CA 1
ATOM 855 C C . TRP A 1 103 ? 17.157 0.135 -36.491 1.00 69.44 103 TRP A C 1
ATOM 857 O O . TRP A 1 103 ? 16.221 0.825 -36.884 1.00 69.44 103 TRP A O 1
ATOM 867 N N . LYS A 1 104 ? 18.401 0.318 -36.972 1.00 67.44 104 LYS A N 1
ATOM 868 C CA . LYS A 1 104 ? 18.706 1.284 -38.048 1.00 67.44 104 LYS A CA 1
ATOM 869 C C . LYS A 1 104 ? 18.220 0.798 -39.416 1.00 67.44 104 LYS A C 1
ATOM 871 O O . LYS A 1 104 ? 17.758 1.609 -40.217 1.00 67.44 104 LYS A O 1
ATOM 876 N N . ARG A 1 105 ? 18.272 -0.516 -39.685 1.00 65.38 105 ARG A N 1
ATOM 877 C CA . ARG A 1 105 ? 17.783 -1.097 -40.954 1.00 65.38 105 ARG A CA 1
ATOM 878 C C . ARG A 1 105 ? 16.279 -0.893 -41.133 1.00 65.38 105 ARG A C 1
ATOM 880 O O . ARG A 1 105 ? 15.841 -0.612 -42.244 1.00 65.38 105 ARG A O 1
ATOM 887 N N . GLN A 1 106 ? 15.498 -0.989 -40.056 1.00 67.00 106 GLN A N 1
ATOM 888 C CA . GLN A 1 106 ? 14.046 -0.782 -40.114 1.00 67.00 106 GLN A CA 1
ATOM 889 C C . GLN A 1 106 ? 13.681 0.666 -40.470 1.00 67.00 106 GLN A C 1
ATOM 891 O O . GLN A 1 106 ? 12.826 0.884 -41.327 1.00 67.00 106 GLN A O 1
AT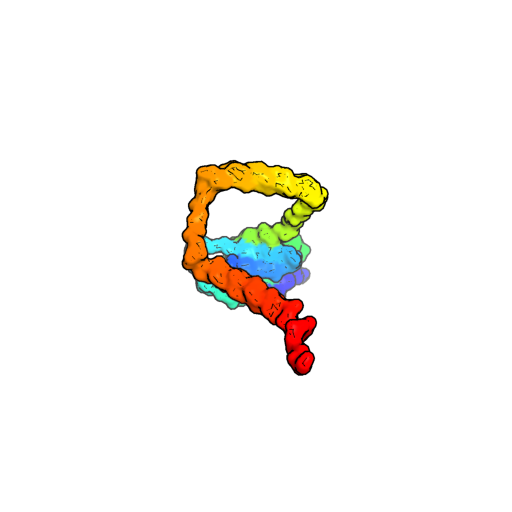OM 896 N N . VAL A 1 107 ? 14.386 1.645 -39.894 1.00 66.25 107 VAL A N 1
ATOM 897 C CA . VAL A 1 107 ? 14.181 3.071 -40.198 1.00 66.25 107 VAL A CA 1
ATOM 898 C C . VAL A 1 107 ? 14.547 3.385 -41.653 1.00 66.25 107 VAL A C 1
ATOM 900 O O . VAL A 1 107 ? 13.768 4.024 -42.357 1.00 66.25 107 VAL A O 1
ATOM 903 N N . ALA A 1 108 ? 15.679 2.871 -42.148 1.00 63.22 108 ALA A N 1
ATOM 904 C CA . ALA A 1 108 ? 16.082 3.055 -43.546 1.00 63.22 108 ALA A CA 1
ATOM 905 C C . ALA A 1 108 ? 15.082 2.432 -44.542 1.00 63.22 108 ALA A C 1
ATOM 907 O O . ALA A 1 108 ? 14.782 3.028 -45.579 1.00 63.22 108 ALA A O 1
ATOM 908 N N . MET A 1 109 ? 14.521 1.260 -44.218 1.00 60.59 109 MET A N 1
ATOM 909 C CA . MET A 1 109 ? 13.483 0.626 -45.041 1.00 60.59 109 MET A CA 1
ATOM 910 C C . MET A 1 109 ? 12.185 1.443 -45.086 1.00 60.59 109 MET A C 1
ATOM 912 O O . MET A 1 109 ? 11.595 1.579 -46.157 1.00 60.59 109 MET A O 1
ATOM 916 N N . MET A 1 110 ? 11.755 2.023 -43.960 1.00 60.12 110 MET A N 1
ATOM 917 C CA . MET A 1 110 ? 10.555 2.871 -43.917 1.00 60.12 110 MET A CA 1
ATOM 918 C C . MET A 1 110 ? 10.713 4.149 -44.753 1.00 60.12 110 MET A C 1
ATOM 920 O O . MET A 1 110 ? 9.789 4.518 -45.477 1.00 60.12 110 MET A O 1
ATOM 924 N N . VAL A 1 111 ? 11.890 4.784 -44.728 1.00 64.31 111 VAL A N 1
ATOM 925 C CA . VAL A 1 111 ? 12.175 5.989 -45.530 1.00 64.31 111 VAL A CA 1
ATOM 926 C C . VAL A 1 111 ? 12.149 5.686 -47.033 1.00 64.31 111 VAL A C 1
ATOM 928 O O . VAL A 1 111 ? 11.538 6.431 -47.800 1.00 64.31 111 VAL A O 1
ATOM 931 N N . ARG A 1 112 ? 12.734 4.559 -47.461 1.00 60.03 112 ARG A N 1
ATOM 932 C CA . ARG A 1 112 ? 12.740 4.146 -48.875 1.00 60.03 112 ARG A CA 1
ATOM 933 C C . ARG A 1 112 ? 11.333 3.863 -49.412 1.00 60.03 112 ARG A C 1
ATOM 935 O O . ARG A 1 112 ? 11.029 4.230 -50.544 1.00 60.03 112 ARG A O 1
ATOM 942 N N . LYS A 1 113 ? 10.461 3.259 -48.595 1.00 57.03 113 LYS A N 1
ATOM 943 C CA . LYS A 1 113 ? 9.062 2.988 -48.967 1.00 57.03 113 LYS A CA 1
ATOM 944 C C . LYS A 1 113 ? 8.260 4.279 -49.171 1.00 57.03 113 LYS A C 1
ATOM 946 O O . LYS A 1 113 ? 7.422 4.336 -50.063 1.00 57.03 113 LYS A O 1
ATOM 951 N N . ASN A 1 114 ? 8.548 5.319 -48.387 1.00 58.00 114 ASN A N 1
ATOM 952 C CA . ASN A 1 114 ? 7.858 6.606 -48.496 1.00 58.00 114 ASN A CA 1
ATOM 953 C C . ASN A 1 114 ? 8.308 7.416 -49.730 1.00 58.00 114 ASN A C 1
ATOM 955 O O . ASN A 1 114 ? 7.504 8.113 -50.336 1.00 58.00 114 ASN A O 1
ATOM 959 N N . GLN A 1 115 ? 9.565 7.268 -50.166 1.00 56.12 115 GLN A N 1
ATOM 960 C CA . GLN A 1 115 ? 10.062 7.891 -51.405 1.00 56.12 115 GLN A CA 1
ATOM 961 C C . GLN A 1 115 ? 9.485 7.240 -52.672 1.00 56.12 115 GLN A C 1
ATOM 963 O O . GLN A 1 115 ? 9.211 7.936 -53.642 1.00 56.12 115 GLN A O 1
ATOM 968 N N . GLN A 1 116 ? 9.235 5.926 -52.656 1.00 55.00 116 GLN A N 1
ATOM 969 C CA . GLN A 1 116 ? 8.575 5.228 -53.771 1.00 55.00 116 GLN A CA 1
ATOM 970 C C . GLN A 1 116 ? 7.077 5.551 -53.886 1.00 55.00 116 GLN A C 1
ATOM 972 O O . GLN A 1 116 ? 6.522 5.462 -54.975 1.00 55.00 116 GLN A O 1
ATOM 977 N N . ALA A 1 117 ? 6.425 5.969 -52.797 1.00 54.62 117 ALA A N 1
ATOM 978 C CA . ALA A 1 117 ? 5.022 6.388 -52.818 1.00 54.62 117 ALA A CA 1
ATOM 979 C C . ALA A 1 117 ? 4.803 7.792 -53.424 1.00 54.62 117 ALA A C 1
ATOM 981 O O . ALA A 1 117 ? 3.680 8.124 -53.789 1.00 54.62 117 ALA A O 1
ATOM 982 N N . LEU A 1 118 ? 5.861 8.603 -53.561 1.00 53.78 118 LEU A N 1
ATOM 983 C CA . LEU A 1 118 ? 5.810 9.974 -54.090 1.00 53.78 118 LEU A CA 1
ATOM 984 C C . LEU A 1 118 ? 6.185 10.079 -55.581 1.00 53.78 118 LEU A C 1
ATOM 986 O O . LEU A 1 118 ? 6.332 11.181 -56.105 1.00 53.78 118 LEU A O 1
ATOM 990 N N . SER A 1 119 ? 6.345 8.962 -56.297 1.00 53.59 119 SER A N 1
ATOM 991 C CA . SER A 1 119 ? 6.564 8.986 -57.750 1.00 53.59 119 SER A CA 1
ATOM 992 C C . SER A 1 119 ? 5.906 7.798 -58.452 1.00 53.59 119 SER A C 1
ATOM 994 O O . SER A 1 119 ? 6.542 6.767 -58.659 1.00 53.59 119 SER A O 1
ATOM 996 N N . PRO A 1 120 ? 4.648 7.961 -58.890 1.00 53.56 120 PRO A N 1
ATOM 997 C CA . PRO A 1 120 ? 4.234 7.341 -60.138 1.00 53.56 120 PRO A CA 1
ATOM 998 C C . PRO A 1 120 ? 3.429 8.347 -60.971 1.00 53.56 120 PRO A C 1
ATOM 1000 O O . PRO A 1 120 ? 2.207 8.283 -61.018 1.00 53.56 120 PRO A O 1
ATOM 1003 N N . ALA A 1 121 ? 4.097 9.310 -61.607 1.00 51.97 121 ALA A N 1
ATOM 1004 C CA . ALA A 1 121 ? 3.457 10.166 -62.609 1.00 51.97 121 ALA A CA 1
ATOM 1005 C C . ALA A 1 121 ? 4.493 10.788 -63.553 1.00 51.97 121 ALA A C 1
ATOM 1007 O O . ALA A 1 121 ? 4.620 12.002 -63.592 1.00 51.97 121 ALA A O 1
ATOM 1008 N N . LEU A 1 122 ? 5.282 9.971 -64.260 1.00 50.81 122 LEU A N 1
ATOM 1009 C CA . LEU A 1 122 ? 6.055 10.404 -65.439 1.00 50.81 122 LEU A CA 1
ATOM 1010 C C . LEU A 1 122 ? 6.625 9.185 -66.180 1.00 50.81 122 LEU A C 1
ATOM 1012 O O . LEU A 1 122 ? 7.830 9.004 -66.299 1.00 50.81 122 LEU A O 1
ATOM 1016 N N . ALA A 1 123 ? 5.738 8.308 -66.649 1.00 49.22 123 ALA A N 1
ATOM 1017 C CA . ALA A 1 123 ? 6.053 7.390 -67.739 1.00 49.22 123 ALA A CA 1
ATOM 1018 C C . ALA A 1 123 ? 4.749 6.887 -68.372 1.00 49.22 123 ALA A C 1
ATOM 1020 O O . ALA A 1 123 ? 4.062 6.027 -67.824 1.00 49.22 123 ALA A O 1
ATOM 1021 N N . SER A 1 124 ? 4.396 7.422 -69.536 1.00 38.38 124 SER A N 1
ATOM 1022 C CA . SER A 1 124 ? 3.602 6.691 -70.524 1.00 38.38 124 SER A CA 1
ATOM 1023 C C . SER A 1 124 ? 4.194 6.975 -71.906 1.00 38.38 124 SER A C 1
ATOM 1025 O O . SER A 1 124 ? 4.516 8.133 -72.177 1.00 38.38 124 SER A O 1
ATOM 1027 N N . PRO A 1 125 ? 4.421 5.938 -72.728 1.00 56.44 125 PRO A N 1
ATOM 1028 C CA . PRO A 1 125 ? 5.125 6.050 -73.997 1.00 56.44 125 PRO A CA 1
ATOM 1029 C C . PRO A 1 125 ? 4.148 6.316 -75.147 1.00 56.44 125 PRO A C 1
ATOM 1031 O O . PRO A 1 125 ? 3.025 5.811 -75.127 1.00 56.44 125 PRO A O 1
ATOM 1034 N N . SER A 1 126 ? 4.594 7.047 -76.167 1.00 41.75 126 SER A N 1
ATOM 1035 C CA . SER A 1 126 ? 4.222 6.893 -77.584 1.00 41.75 126 SER A CA 1
ATOM 1036 C C . SER A 1 126 ? 5.221 7.667 -78.431 1.00 41.75 126 SER A C 1
ATOM 1038 O O . SER A 1 126 ? 5.459 8.847 -78.094 1.00 41.75 126 SER A O 1
#

Radius of gyration: 27.78 Å; chains: 1; bounding box: 55×41×94 Å

pLDDT: mean 73.32, std 16.84, range [38.38, 94.81]

Foldseek 3Di:
DWDKDKDKFFAACQQWTDDPQKIKHFDDPDDCNVRHRDIWIWIATPVRDTWTDDPNDTTDIDIDHPPDPPVPPPDPVVVVVVVVVVCVVCVVPDDDPDPPDPVNVVVVVVVVVVVVVPDDDDDDDD

Secondary structure (DSSP, 8-state):
----EEEEEE--TTSEEEETTEEEEE--SS-GGGGTT-EEEEEE-TT--EEEEETTEE--EEEE-----------HHHHHHHHHHHHHHHTTS-PPPPTT-HHHHHHHHHHHHHHHTT---S----